Protein AF-A0A1J5I5R4-F1 (afdb_monomer_lite)

Foldseek 3Di:
DVLDADDDDDAPDPCRVQVVQVVVLVVVQVVVCVVVVHDDHRHPDRDDDDDQDDPVSVVVSLVCRLCVCVVVVVDVHSLVPPPDCVVLVVVLDDDVVDDSDDPNDPCVVVVHDPVND

Structure (mmCIF, N/CA/C/O backbone):
data_AF-A0A1J5I5R4-F1
#
_entry.id   AF-A0A1J5I5R4-F1
#
loop_
_atom_site.group_PDB
_atom_site.id
_atom_site.type_symbol
_atom_site.label_atom_id
_atom_site.label_alt_id
_atom_site.label_comp_id
_atom_site.label_asym_id
_atom_site.label_entity_id
_atom_site.label_seq_id
_atom_site.pdbx_PDB_ins_code
_atom_site.Cartn_x
_atom_site.Cartn_y
_atom_site.Cartn_z
_atom_site.occupancy
_atom_site.B_iso_or_equiv
_atom_site.auth_seq_id
_atom_site.auth_comp_id
_atom_site.auth_asym_id
_atom_site.auth_atom_id
_atom_site.pdbx_PDB_model_num
ATOM 1 N N . MET A 1 1 ? -3.668 -7.243 2.523 1.00 64.75 1 MET A N 1
ATOM 2 C CA . MET A 1 1 ? -5.049 -7.017 2.031 1.00 64.75 1 MET A CA 1
ATOM 3 C C . MET A 1 1 ? -6.196 -7.522 2.933 1.00 64.75 1 MET A C 1
ATOM 5 O O . MET A 1 1 ? -7.336 -7.454 2.516 1.00 64.75 1 MET A O 1
ATOM 9 N N . ALA A 1 2 ? -5.993 -7.883 4.204 1.00 82.00 2 ALA A N 1
ATOM 10 C CA . ALA A 1 2 ? -7.081 -7.848 5.216 1.00 82.00 2 ALA A CA 1
ATOM 11 C C . ALA A 1 2 ? -6.667 -7.050 6.466 1.00 82.00 2 ALA A C 1
ATOM 13 O O . ALA A 1 2 ? -7.487 -6.448 7.147 1.00 82.00 2 ALA A O 1
ATOM 14 N N . ASN A 1 3 ? -5.358 -7.005 6.715 1.00 89.25 3 ASN A N 1
ATOM 15 C CA . ASN A 1 3 ? -4.706 -6.363 7.855 1.00 89.25 3 ASN A CA 1
ATOM 16 C C . ASN A 1 3 ? -3.531 -5.442 7.448 1.00 89.25 3 ASN A C 1
ATOM 18 O O . ASN A 1 3 ? -2.834 -4.924 8.313 1.00 89.25 3 ASN A O 1
ATOM 22 N N . HIS A 1 4 ? -3.280 -5.258 6.146 1.00 92.38 4 HIS A N 1
ATOM 23 C CA . HIS A 1 4 ? -2.216 -4.401 5.604 1.00 92.38 4 HIS A CA 1
ATOM 24 C C . HIS A 1 4 ? -2.527 -3.985 4.160 1.00 92.38 4 HIS A C 1
ATOM 26 O O . HIS A 1 4 ? -3.336 -4.635 3.485 1.00 92.38 4 HIS A O 1
ATOM 32 N N . VAL A 1 5 ? -1.833 -2.952 3.682 1.00 93.38 5 VAL A N 1
ATOM 33 C CA . VAL A 1 5 ? -1.905 -2.428 2.310 1.00 93.38 5 VAL A CA 1
ATOM 34 C C . VAL A 1 5 ? -0.526 -2.473 1.648 1.00 93.38 5 VAL A C 1
ATOM 36 O O . VAL A 1 5 ? 0.491 -2.375 2.332 1.00 93.38 5 VAL A O 1
ATOM 39 N N . HIS A 1 6 ? -0.500 -2.610 0.323 1.00 94.81 6 HIS A N 1
ATOM 40 C CA . HIS A 1 6 ? 0.700 -2.450 -0.500 1.00 94.81 6 HIS A CA 1
ATOM 41 C C . HIS A 1 6 ? 0.474 -1.291 -1.468 1.00 94.81 6 HIS A C 1
ATOM 43 O O . HIS A 1 6 ? -0.600 -1.196 -2.059 1.00 94.81 6 HIS A O 1
ATOM 49 N N . ILE A 1 7 ? 1.471 -0.419 -1.613 1.00 92.75 7 ILE A N 1
ATOM 50 C CA . ILE A 1 7 ? 1.407 0.77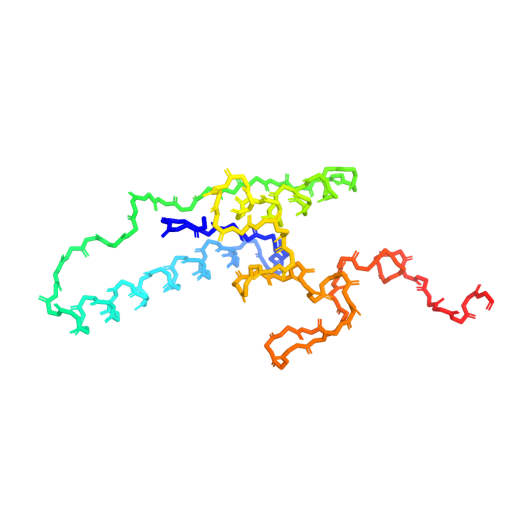5 -2.458 1.00 92.75 7 ILE A CA 1
ATOM 51 C C . ILE A 1 7 ? 2.672 0.804 -3.310 1.00 92.75 7 ILE A C 1
ATOM 53 O O . ILE A 1 7 ? 3.775 0.714 -2.775 1.00 92.75 7 ILE A O 1
ATOM 57 N N . LEU A 1 8 ? 2.498 0.943 -4.622 1.00 92.94 8 LEU A N 1
ATOM 58 C CA . LEU A 1 8 ? 3.563 1.268 -5.562 1.00 92.94 8 LEU A CA 1
ATOM 59 C C . LEU A 1 8 ? 3.379 2.729 -5.972 1.00 92.94 8 LEU A C 1
ATOM 61 O O . LEU A 1 8 ? 2.310 3.102 -6.451 1.00 92.94 8 LEU A O 1
ATOM 65 N N . ALA A 1 9 ? 4.386 3.563 -5.733 1.00 90.62 9 ALA A N 1
ATOM 66 C CA . ALA A 1 9 ? 4.275 5.003 -5.920 1.00 90.62 9 ALA A CA 1
ATOM 67 C C . ALA A 1 9 ? 5.605 5.619 -6.352 1.00 90.62 9 ALA A C 1
ATOM 69 O O . ALA A 1 9 ? 6.671 5.137 -5.975 1.00 90.62 9 ALA A O 1
ATOM 70 N N . VAL A 1 10 ? 5.508 6.731 -7.079 1.00 89.62 10 VAL A N 1
ATOM 71 C CA . VAL A 1 10 ? 6.633 7.608 -7.409 1.00 89.62 10 VAL A CA 1
ATOM 72 C C . VAL A 1 10 ? 6.507 8.861 -6.534 1.00 89.62 10 VAL A C 1
ATOM 74 O O . VAL A 1 10 ? 5.573 9.644 -6.731 1.00 89.62 10 VAL A O 1
ATOM 77 N N . PRO A 1 11 ? 7.361 9.046 -5.514 1.00 89.69 11 PRO A N 1
ATOM 78 C CA . PRO A 1 11 ? 7.319 10.246 -4.688 1.00 89.69 11 PRO A CA 1
ATOM 79 C C . PRO A 1 11 ? 7.781 11.467 -5.494 1.00 89.69 11 PRO A C 1
ATOM 81 O O . PRO A 1 11 ? 8.755 11.395 -6.234 1.00 89.69 11 PRO A O 1
ATOM 84 N N . LYS A 1 12 ? 7.101 12.608 -5.323 1.00 90.19 12 LYS A N 1
ATOM 85 C CA . LYS A 1 12 ? 7.469 13.864 -6.005 1.00 90.19 12 LYS A CA 1
ATOM 86 C C . LYS A 1 12 ? 8.757 14.486 -5.451 1.00 90.19 12 LYS A C 1
ATOM 88 O O . LYS A 1 12 ? 9.520 15.090 -6.192 1.00 90.19 12 LYS A O 1
ATOM 93 N N . TYR A 1 13 ? 8.969 14.346 -4.145 1.00 94.44 13 TYR A N 1
ATOM 94 C CA . TYR A 1 13 ? 10.147 14.825 -3.419 1.00 94.44 13 TYR A CA 1
ATOM 95 C C . TYR A 1 13 ? 10.653 13.727 -2.487 1.00 94.44 13 TYR A C 1
ATOM 97 O O . TYR A 1 13 ? 9.857 12.884 -2.066 1.00 94.44 13 TYR A O 1
ATOM 105 N N . GLU A 1 14 ? 11.922 13.800 -2.094 1.00 92.38 14 GLU A N 1
ATOM 106 C CA . GLU A 1 14 ? 12.607 12.820 -1.239 1.00 92.38 14 GLU A CA 1
ATOM 107 C C . GLU A 1 14 ? 11.805 12.442 0.023 1.00 92.38 14 GLU A C 1
ATOM 109 O O . GLU A 1 14 ? 11.582 11.267 0.309 1.00 92.38 14 GLU A O 1
ATOM 114 N N . GLU A 1 15 ? 11.238 13.429 0.724 1.00 95.12 15 GLU A N 1
ATOM 115 C CA . GLU A 1 15 ? 10.464 13.197 1.953 1.00 95.12 15 GLU A CA 1
ATOM 116 C C . GLU A 1 15 ? 8.982 12.853 1.727 1.00 95.12 15 GLU A C 1
ATOM 118 O O . GLU A 1 15 ? 8.234 12.604 2.680 1.00 95.12 15 GLU A O 1
ATOM 123 N N . SER A 1 16 ? 8.499 12.884 0.482 1.00 94.81 16 SER A N 1
ATOM 124 C CA . SER A 1 16 ? 7.056 12.819 0.206 1.00 94.81 16 SER A CA 1
ATOM 125 C C . SER A 1 16 ? 6.443 11.513 0.691 1.00 94.81 16 SER A C 1
ATOM 127 O O . SER A 1 16 ? 5.340 11.521 1.240 1.00 94.81 16 SER A O 1
ATOM 129 N N . LEU A 1 17 ? 7.152 10.395 0.517 1.00 93.31 17 LEU A N 1
ATOM 130 C CA . LEU A 1 17 ? 6.653 9.077 0.901 1.00 93.31 17 LEU A CA 1
ATOM 131 C C . LEU A 1 17 ? 6.451 8.975 2.418 1.00 93.31 17 LEU A C 1
ATOM 133 O O . LEU A 1 17 ? 5.356 8.647 2.879 1.00 93.31 17 LEU A O 1
ATOM 137 N N . SER A 1 18 ? 7.483 9.305 3.200 1.00 94.38 18 SER A N 1
ATOM 138 C CA . SER A 1 18 ? 7.448 9.186 4.660 1.00 94.38 18 SER A CA 1
ATOM 139 C C . SER A 1 18 ? 6.406 10.117 5.280 1.00 94.38 18 SER A C 1
ATOM 141 O O . SER A 1 18 ? 5.615 9.685 6.125 1.00 94.38 18 SER A O 1
ATOM 143 N N . ARG A 1 19 ? 6.335 11.367 4.808 1.00 95.75 19 ARG A N 1
ATOM 144 C CA . ARG A 1 19 ? 5.375 12.367 5.293 1.00 95.75 19 ARG A CA 1
ATOM 145 C C . ARG A 1 19 ? 3.937 12.000 4.942 1.00 95.75 19 ARG A C 1
ATOM 147 O O . ARG A 1 19 ? 3.066 12.075 5.810 1.00 95.75 19 ARG A O 1
ATOM 154 N N . SER A 1 20 ? 3.685 11.562 3.709 1.00 95.00 20 SER A N 1
ATOM 155 C CA . SER A 1 20 ? 2.329 11.244 3.243 1.00 95.00 20 SER A CA 1
ATOM 156 C C . SER A 1 20 ? 1.772 10.007 3.939 1.00 95.00 20 SER A C 1
ATOM 158 O O . SER A 1 20 ? 0.652 10.037 4.457 1.00 95.00 20 SER A O 1
ATOM 160 N N . VAL A 1 21 ? 2.564 8.933 4.026 1.00 95.19 21 VAL A N 1
ATOM 161 C CA . VAL A 1 21 ? 2.148 7.698 4.706 1.00 95.19 21 VAL A CA 1
ATOM 162 C C . VAL A 1 21 ? 1.995 7.942 6.207 1.00 95.19 21 VAL A C 1
ATOM 164 O O . VAL A 1 21 ? 0.984 7.557 6.793 1.00 95.19 21 VAL A O 1
ATOM 167 N N . GLY A 1 22 ? 2.948 8.642 6.832 1.00 95.38 22 GLY A N 1
ATOM 168 C CA . GLY A 1 22 ? 2.895 8.972 8.256 1.00 95.38 22 GLY A CA 1
ATOM 169 C C . GLY A 1 22 ? 1.660 9.796 8.626 1.00 95.38 22 GLY A C 1
ATOM 170 O O . GLY A 1 22 ? 0.924 9.435 9.550 1.00 95.38 22 GLY A O 1
ATOM 171 N N . ARG A 1 23 ? 1.375 10.864 7.869 1.00 96.31 23 ARG A N 1
ATOM 172 C CA . ARG A 1 23 ? 0.201 11.715 8.100 1.00 96.31 23 ARG A CA 1
ATOM 173 C C . ARG A 1 23 ? -1.106 10.956 7.882 1.00 96.31 23 ARG A C 1
ATOM 175 O O . ARG A 1 23 ? -2.005 11.070 8.714 1.00 96.31 23 ARG A O 1
ATOM 182 N N . THR A 1 24 ? -1.199 10.161 6.818 1.00 96.44 2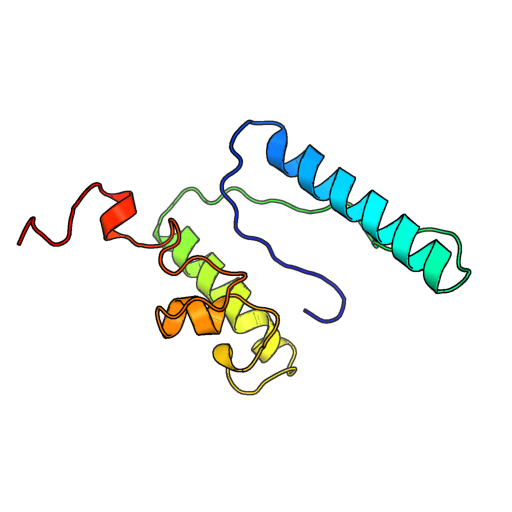4 THR A N 1
ATOM 183 C CA . THR A 1 24 ? -2.386 9.342 6.521 1.00 96.44 24 THR A CA 1
ATOM 184 C C . THR A 1 24 ? -2.660 8.346 7.644 1.00 96.44 24 THR A C 1
ATOM 186 O O . THR A 1 24 ? -3.777 8.276 8.158 1.00 96.44 24 THR A O 1
ATOM 189 N N . ASN A 1 25 ? -1.626 7.638 8.104 1.00 96.38 25 ASN A N 1
ATOM 190 C CA . ASN A 1 25 ? -1.746 6.664 9.183 1.00 96.38 25 ASN A CA 1
ATOM 191 C C . ASN A 1 25 ? -2.198 7.305 10.500 1.00 96.38 25 ASN A C 1
ATOM 193 O O . ASN A 1 25 ? -3.042 6.731 11.197 1.00 96.38 25 ASN A O 1
ATOM 197 N N . LEU A 1 26 ? -1.672 8.491 10.829 1.00 96.69 26 LEU A N 1
ATOM 198 C CA . LEU A 1 26 ? -2.073 9.262 12.007 1.00 96.69 26 LEU A CA 1
ATOM 199 C C . LEU A 1 26 ? -3.549 9.667 11.936 1.00 96.69 26 LEU A C 1
ATOM 201 O O . LEU A 1 26 ? -4.307 9.381 12.863 1.00 96.69 26 LEU A O 1
ATOM 205 N N . LEU A 1 27 ? -3.959 10.297 10.833 1.00 98.00 27 LEU A N 1
ATOM 206 C CA . LEU A 1 27 ? -5.336 10.758 10.642 1.00 98.00 27 LEU A CA 1
ATOM 207 C C . LEU A 1 27 ? -6.327 9.591 10.680 1.00 98.00 27 LEU A C 1
ATOM 209 O O . LEU A 1 27 ? -7.355 9.675 11.351 1.00 98.00 27 LEU A O 1
ATOM 213 N N . TYR A 1 28 ? -5.992 8.473 10.034 1.00 97.19 28 TYR A N 1
ATOM 214 C CA . TYR A 1 28 ? -6.841 7.286 10.045 1.00 97.19 28 TYR A CA 1
ATOM 215 C C . TYR A 1 28 ? -6.938 6.651 11.439 1.00 97.19 28 TYR A C 1
ATOM 217 O O . TYR A 1 28 ? -8.025 6.276 11.871 1.00 97.19 28 TYR A O 1
ATOM 225 N N . THR A 1 29 ? -5.834 6.607 12.194 1.00 97.69 29 THR A N 1
ATOM 226 C CA . THR A 1 29 ? -5.846 6.140 13.593 1.00 97.69 29 THR A CA 1
ATOM 227 C C . THR A 1 29 ? -6.769 7.003 14.451 1.00 97.69 29 THR A C 1
ATOM 229 O O . THR A 1 29 ? -7.604 6.472 15.179 1.00 97.69 29 THR A O 1
ATOM 232 N N . GLN A 1 30 ? -6.667 8.332 14.336 1.00 98.06 30 GLN A N 1
ATOM 233 C CA . GLN A 1 30 ? -7.540 9.260 15.060 1.00 98.06 30 GLN A CA 1
ATOM 234 C C . GLN A 1 30 ? -9.011 9.067 14.682 1.00 98.06 30 GLN A C 1
ATOM 236 O O . GLN A 1 30 ? -9.864 9.026 15.567 1.00 98.06 30 GLN A O 1
ATOM 241 N N . TYR A 1 31 ? -9.308 8.914 13.389 1.00 98.38 31 TYR A N 1
ATOM 242 C CA . TYR A 1 31 ? -10.660 8.652 12.900 1.00 98.38 31 TYR A CA 1
ATOM 243 C C . TYR A 1 31 ? -11.246 7.369 13.500 1.00 98.38 31 TYR A C 1
ATOM 245 O O . TYR A 1 31 ? -12.333 7.406 14.073 1.00 98.38 31 TYR A O 1
ATOM 253 N N . ILE A 1 32 ? -10.521 6.250 13.420 1.00 98.19 32 ILE A N 1
ATOM 254 C CA . ILE A 1 32 ? -10.972 4.952 13.939 1.00 98.19 32 ILE A CA 1
ATOM 255 C C . ILE A 1 32 ? -11.155 5.004 15.459 1.00 98.19 32 ILE A C 1
ATOM 257 O O . ILE A 1 32 ? -12.191 4.575 15.964 1.00 98.19 32 ILE A O 1
ATOM 261 N N . ASN A 1 33 ? -10.202 5.588 16.188 1.00 98.38 33 ASN A N 1
ATOM 262 C CA . ASN A 1 33 ? -10.291 5.721 17.641 1.00 98.38 33 ASN A CA 1
ATOM 263 C C . ASN A 1 33 ? -11.510 6.553 18.066 1.00 98.38 33 ASN A C 1
ATOM 265 O O . ASN A 1 33 ? -12.267 6.123 18.933 1.00 98.38 33 ASN A O 1
ATOM 269 N N . ARG A 1 34 ? -11.771 7.687 17.401 1.00 98.25 34 ARG A N 1
ATOM 270 C CA . ARG A 1 34 ? -12.969 8.505 17.660 1.00 98.25 34 ARG A CA 1
ATOM 271 C C . ARG A 1 34 ? -14.256 7.761 17.306 1.00 98.25 34 ARG A C 1
ATOM 273 O O . ARG A 1 34 ? -15.168 7.705 18.124 1.00 98.25 34 ARG A O 1
ATOM 280 N N . LYS A 1 35 ? -14.320 7.162 16.111 1.00 98.44 35 LYS A N 1
ATOM 281 C CA . LYS A 1 35 ? -15.519 6.483 15.597 1.00 98.44 35 LYS A CA 1
ATOM 282 C C . LYS A 1 35 ? -15.952 5.316 16.478 1.00 98.44 35 LYS A C 1
ATOM 284 O O . LYS A 1 35 ? -17.142 5.144 16.711 1.00 98.44 35 LYS A O 1
ATOM 289 N N . TYR A 1 36 ? -14.997 4.529 16.961 1.00 98.19 36 TYR A N 1
ATOM 290 C CA . TYR A 1 36 ? -15.281 3.321 17.736 1.00 98.19 36 TYR A CA 1
ATOM 291 C C . TYR A 1 36 ? -15.053 3.495 19.242 1.00 98.19 36 TYR A C 1
ATOM 293 O O . TYR A 1 36 ? -15.065 2.502 19.961 1.00 98.19 36 TYR A O 1
ATOM 301 N N . LYS A 1 37 ? -14.852 4.733 19.727 1.00 98.06 37 LYS A N 1
ATOM 302 C CA . LYS A 1 37 ? -14.573 5.049 21.142 1.00 98.06 37 LYS A CA 1
ATOM 303 C C . LYS A 1 37 ? -13.421 4.210 21.720 1.00 98.06 37 LYS A C 1
ATOM 305 O O . LYS A 1 37 ? -13.505 3.674 22.820 1.00 98.06 37 LYS A O 1
ATOM 310 N N . ARG A 1 38 ? -12.344 4.076 20.944 1.00 97.62 38 ARG A N 1
ATOM 311 C CA . ARG A 1 38 ? -11.122 3.341 21.304 1.00 97.62 38 ARG A CA 1
ATOM 312 C C . ARG A 1 38 ? -9.964 4.305 21.536 1.00 97.62 38 ARG A C 1
ATOM 314 O O . ARG A 1 38 ? -9.993 5.452 21.099 1.00 97.62 38 ARG A O 1
ATOM 321 N N . SER A 1 39 ? -8.911 3.811 22.171 1.00 96.12 39 SER A N 1
ATOM 322 C CA . SER A 1 39 ? -7.625 4.493 22.303 1.00 96.12 39 SER A CA 1
ATOM 323 C C . SER A 1 39 ? -6.481 3.552 21.915 1.00 96.12 39 SER A C 1
ATOM 325 O O . SER A 1 39 ? -6.670 2.343 21.758 1.00 96.12 39 SER A O 1
ATOM 327 N N . GLY A 1 40 ? -5.288 4.117 21.724 1.00 95.69 40 GLY A N 1
ATOM 328 C CA . GLY A 1 40 ? -4.084 3.360 21.388 1.00 95.69 40 GLY A CA 1
ATOM 329 C C . GLY A 1 40 ? -3.781 3.275 19.891 1.00 95.69 40 GLY A C 1
ATOM 330 O O . GLY A 1 40 ? -4.281 4.050 19.070 1.00 95.69 40 GLY A O 1
ATOM 331 N N . ARG A 1 41 ? -2.874 2.355 19.558 1.00 95.00 41 ARG A N 1
ATOM 332 C CA . ARG A 1 41 ? -2.253 2.220 18.238 1.00 95.00 41 ARG A CA 1
ATOM 333 C C . ARG A 1 41 ? -3.114 1.367 17.302 1.00 95.00 41 ARG A C 1
ATOM 335 O O . ARG A 1 41 ? -3.498 0.261 17.663 1.00 95.00 41 ARG A O 1
ATOM 342 N N . LEU A 1 42 ? -3.358 1.856 16.083 1.00 95.56 42 LEU A N 1
ATOM 343 C CA . LEU A 1 42 ? -4.062 1.096 15.040 1.00 95.56 42 LEU A CA 1
ATOM 344 C C . LEU A 1 42 ? -3.111 0.268 14.161 1.00 95.56 42 LEU A C 1
ATOM 346 O O . LEU A 1 42 ? -3.394 -0.881 13.843 1.00 95.56 42 LEU A O 1
ATOM 350 N N . TRP A 1 43 ? -1.986 0.856 13.755 1.00 95.25 43 TRP A N 1
ATOM 351 C CA . TRP A 1 43 ? -1.025 0.238 12.836 1.00 95.25 43 TRP A CA 1
ATOM 352 C C . TRP A 1 43 ? 0.049 -0.531 13.590 1.00 95.25 43 TRP A C 1
ATOM 354 O O . TRP A 1 43 ? 0.672 0.048 14.467 1.00 95.25 43 TRP A O 1
ATOM 364 N N . GLN A 1 44 ? 0.347 -1.776 13.219 1.00 93.75 44 GLN A N 1
ATOM 365 C CA . GLN A 1 44 ? 1.313 -2.602 13.956 1.00 93.75 44 GLN A CA 1
ATOM 366 C C . GLN A 1 44 ? 2.744 -2.040 13.951 1.00 93.75 44 GLN A C 1
ATOM 368 O O . GLN A 1 44 ? 3.395 -2.042 14.990 1.00 93.75 44 GLN A O 1
ATOM 373 N N . ASN A 1 45 ? 3.230 -1.542 12.808 1.00 92.19 45 ASN A N 1
ATOM 374 C CA . ASN A 1 45 ? 4.613 -1.087 12.606 1.00 92.19 45 ASN A CA 1
ATOM 375 C C . ASN A 1 45 ? 4.676 0.216 11.791 1.00 92.19 45 ASN A C 1
ATOM 377 O O . ASN A 1 45 ? 3.649 0.722 11.335 1.00 92.19 45 ASN A O 1
ATOM 381 N N . ARG A 1 46 ? 5.881 0.790 11.651 1.00 91.00 46 ARG A N 1
ATOM 382 C CA . ARG A 1 46 ? 6.145 1.786 10.598 1.00 91.00 46 ARG A CA 1
ATOM 383 C C . ARG A 1 46 ? 5.977 1.116 9.229 1.00 91.00 46 ARG A C 1
ATOM 385 O O . ARG A 1 46 ? 6.030 -0.110 9.138 1.00 91.00 46 ARG A O 1
ATOM 392 N N . PHE A 1 47 ? 5.755 1.908 8.183 1.00 93.31 47 PHE A N 1
ATOM 393 C CA . PHE A 1 47 ? 5.744 1.354 6.831 1.00 93.31 47 PHE A CA 1
ATOM 394 C C . PHE A 1 47 ? 7.144 0.846 6.460 1.00 93.31 47 PHE A C 1
ATOM 396 O O . PHE A 1 47 ? 8.148 1.357 6.957 1.00 93.31 47 PHE A O 1
ATOM 403 N N . PHE A 1 48 ? 7.185 -0.147 5.580 1.00 93.88 48 PHE A N 1
ATOM 404 C CA . PHE A 1 48 ? 8.403 -0.624 4.938 1.00 93.88 48 PHE A CA 1
ATOM 405 C C . PHE A 1 48 ? 8.391 -0.168 3.482 1.00 93.88 48 PHE A C 1
ATOM 407 O O . PHE A 1 48 ? 7.328 -0.133 2.857 1.00 93.88 48 PHE A O 1
ATOM 414 N N . SER A 1 49 ? 9.558 0.181 2.949 1.00 93.75 49 SER A N 1
ATOM 415 C CA . SER A 1 49 ? 9.724 0.595 1.556 1.00 93.75 49 SER A CA 1
ATOM 416 C C . SER A 1 49 ? 10.963 -0.040 0.946 1.00 93.75 49 SER A C 1
ATOM 418 O O . SER A 1 49 ? 11.973 -0.222 1.623 1.00 93.75 49 SER A O 1
ATOM 420 N N . THR A 1 50 ? 10.885 -0.325 -0.349 1.00 94.50 50 THR A N 1
ATOM 421 C CA . THR A 1 50 ? 11.983 -0.852 -1.160 1.00 94.50 50 THR A CA 1
ATOM 422 C C . THR A 1 50 ? 11.983 -0.102 -2.484 1.00 94.50 50 THR A C 1
ATOM 424 O O . THR A 1 50 ? 10.915 0.126 -3.054 1.00 94.50 50 THR A O 1
ATOM 427 N N . ILE A 1 51 ? 13.164 0.306 -2.947 1.00 93.94 51 ILE A N 1
ATOM 428 C CA . ILE A 1 51 ? 13.325 1.002 -4.226 1.00 93.94 51 ILE A CA 1
ATOM 429 C C . ILE A 1 51 ? 13.112 -0.004 -5.360 1.00 93.94 51 ILE A C 1
ATOM 431 O O . ILE A 1 51 ? 13.546 -1.150 -5.266 1.00 93.94 51 ILE A O 1
ATOM 435 N N . VAL A 1 52 ? 12.424 0.423 -6.417 1.00 93.12 52 VAL A N 1
ATOM 436 C CA . VAL A 1 52 ? 12.221 -0.354 -7.643 1.00 93.12 52 VAL A CA 1
ATOM 437 C C . VAL A 1 52 ? 13.061 0.285 -8.743 1.00 93.12 52 VAL A C 1
ATOM 439 O O . VAL A 1 52 ? 12.690 1.329 -9.266 1.00 93.12 52 VAL A O 1
ATOM 442 N N . GLU A 1 53 ? 14.207 -0.319 -9.053 1.00 89.81 53 GLU A N 1
ATOM 443 C CA . GLU A 1 53 ? 15.222 0.293 -9.928 1.00 89.81 53 GLU A CA 1
ATOM 444 C C . GLU A 1 53 ? 15.154 -0.188 -11.379 1.00 89.81 53 GLU A C 1
ATOM 446 O O . GLU A 1 53 ? 15.563 0.529 -12.288 1.00 89.81 53 GLU A O 1
ATOM 451 N N . THR A 1 54 ? 14.622 -1.390 -11.620 1.00 90.38 54 THR A N 1
ATOM 452 C CA . THR A 1 54 ? 14.556 -1.980 -12.962 1.00 90.38 54 THR A CA 1
ATOM 453 C C . THR A 1 54 ? 13.121 -2.183 -13.416 1.00 90.38 54 THR A C 1
ATOM 455 O O . THR A 1 54 ? 12.202 -2.399 -12.624 1.00 90.38 54 THR A O 1
ATOM 458 N N . GLU A 1 55 ? 12.926 -2.177 -14.730 1.00 88.12 55 GLU A N 1
ATOM 459 C CA . GLU A 1 55 ? 11.627 -2.459 -15.329 1.00 88.12 55 GLU A CA 1
ATOM 460 C C . GLU A 1 55 ? 11.144 -3.893 -15.062 1.00 88.12 55 GLU A C 1
ATOM 462 O O . GLU A 1 55 ? 9.974 -4.117 -14.745 1.00 88.12 55 GLU A O 1
ATOM 467 N N . SER A 1 56 ? 12.040 -4.877 -15.139 1.00 91.06 56 SER A N 1
ATOM 468 C CA . SER A 1 56 ? 11.690 -6.262 -14.816 1.00 91.06 56 SER A CA 1
ATOM 469 C C . SER A 1 56 ? 11.210 -6.385 -13.368 1.00 91.06 56 SER A C 1
ATOM 471 O O . SER A 1 56 ? 10.226 -7.085 -13.097 1.00 91.06 56 SER A O 1
ATOM 473 N N . TYR A 1 57 ? 11.844 -5.650 -12.448 1.00 93.50 57 TYR A N 1
ATOM 474 C CA . TYR A 1 57 ? 11.431 -5.611 -11.055 1.00 93.50 57 TYR A CA 1
ATOM 475 C C . TYR A 1 57 ? 10.110 -4.859 -10.866 1.00 93.50 57 TYR A C 1
ATOM 477 O O . TYR A 1 57 ? 9.240 -5.350 -10.147 1.00 93.50 57 TYR A O 1
ATOM 485 N N . LEU A 1 58 ? 9.895 -3.747 -11.573 1.00 91.81 58 LEU A N 1
ATOM 486 C CA . LEU A 1 58 ? 8.622 -3.022 -11.583 1.00 91.81 58 LEU A CA 1
ATOM 487 C C . LEU A 1 58 ? 7.452 -3.952 -11.907 1.00 91.81 58 LEU A C 1
ATOM 489 O O . LEU A 1 58 ? 6.505 -4.057 -11.125 1.00 91.81 58 LEU A O 1
ATOM 493 N N . TRP A 1 59 ? 7.540 -4.693 -13.011 1.00 91.62 59 TRP A N 1
ATOM 494 C CA . TRP A 1 59 ? 6.475 -5.611 -13.408 1.00 91.62 59 TRP A CA 1
ATOM 495 C C . TRP A 1 59 ? 6.315 -6.794 -12.449 1.00 91.62 59 TRP A C 1
ATOM 497 O O . TRP A 1 59 ? 5.199 -7.282 -12.245 1.00 91.62 59 TRP A O 1
ATOM 507 N N . ALA A 1 60 ? 7.399 -7.252 -11.817 1.00 94.50 60 ALA A N 1
ATOM 508 C CA . ALA A 1 60 ? 7.314 -8.251 -10.757 1.00 94.50 60 ALA A CA 1
ATOM 509 C C . ALA A 1 60 ? 6.546 -7.719 -9.533 1.00 94.50 60 ALA A C 1
ATOM 511 O O . ALA A 1 60 ? 5.677 -8.424 -9.012 1.00 94.50 60 ALA A O 1
ATOM 512 N N . VAL A 1 61 ? 6.805 -6.475 -9.118 1.00 95.44 61 VAL A N 1
ATOM 513 C CA . VAL A 1 61 ? 6.123 -5.815 -7.994 1.00 95.44 61 VAL A CA 1
ATOM 514 C C . VAL A 1 61 ? 4.648 -5.572 -8.301 1.00 95.44 61 VAL A C 1
ATOM 516 O O . VAL A 1 61 ? 3.805 -5.917 -7.474 1.00 95.44 61 VAL A O 1
ATOM 519 N N . VAL A 1 62 ? 4.310 -5.061 -9.490 1.00 93.25 62 VAL A N 1
ATOM 520 C CA . VAL A 1 62 ? 2.910 -4.867 -9.915 1.00 93.25 62 VAL A CA 1
ATOM 521 C C . VAL A 1 62 ? 2.137 -6.182 -9.808 1.00 93.25 62 VAL A C 1
ATOM 523 O O . VAL A 1 62 ? 1.151 -6.266 -9.074 1.00 93.25 62 VAL A O 1
ATOM 526 N N . ARG A 1 63 ? 2.643 -7.255 -10.437 1.00 93.50 63 ARG A N 1
ATOM 527 C CA . ARG A 1 63 ? 2.010 -8.582 -10.367 1.00 93.50 63 ARG A CA 1
ATOM 528 C C . ARG A 1 63 ? 1.917 -9.108 -8.939 1.00 93.50 63 ARG A C 1
ATOM 530 O O . ARG A 1 63 ? 0.938 -9.769 -8.598 1.00 93.50 63 ARG A O 1
ATOM 537 N N . TYR A 1 64 ? 2.934 -8.868 -8.113 1.00 95.50 64 TYR A N 1
ATOM 538 C CA . TYR A 1 64 ? 2.924 -9.286 -6.714 1.00 95.50 64 TYR A CA 1
ATOM 539 C C . TYR A 1 64 ? 1.792 -8.608 -5.932 1.00 95.50 64 TYR A C 1
ATOM 541 O O . TYR A 1 64 ? 1.027 -9.301 -5.255 1.00 95.50 64 TYR A O 1
ATOM 549 N N . ILE A 1 65 ? 1.670 -7.281 -6.045 1.00 95.44 65 ILE A N 1
ATOM 550 C CA . ILE A 1 65 ? 0.657 -6.483 -5.343 1.00 95.44 65 ILE A CA 1
ATOM 551 C C . ILE A 1 65 ? -0.742 -6.923 -5.772 1.00 95.44 65 ILE A C 1
ATOM 553 O O . ILE A 1 65 ? -1.577 -7.241 -4.925 1.00 95.44 65 ILE A O 1
ATOM 557 N N . GLU A 1 66 ? -0.980 -7.006 -7.079 1.00 94.50 66 GLU A N 1
ATOM 558 C CA . GLU A 1 66 ? -2.294 -7.333 -7.629 1.00 94.50 66 GLU A CA 1
ATOM 559 C C . GLU A 1 66 ? -2.732 -8.767 -7.321 1.00 94.50 66 GLU A C 1
ATOM 561 O O . GLU A 1 66 ? -3.908 -9.005 -7.059 1.00 94.50 66 GLU A O 1
ATOM 566 N N . LYS A 1 67 ? -1.796 -9.726 -7.266 1.00 95.81 67 LYS A N 1
ATOM 567 C CA . LYS A 1 67 ? -2.095 -11.122 -6.902 1.00 95.81 67 LYS A CA 1
ATOM 568 C C . LYS A 1 67 ? -2.215 -11.357 -5.393 1.00 95.81 67 LYS A C 1
ATOM 570 O O . LYS A 1 67 ? -2.631 -12.443 -4.986 1.00 95.81 67 LYS A O 1
ATOM 575 N N . ASN A 1 68 ? -1.860 -10.393 -4.540 1.00 96.00 68 ASN A N 1
ATOM 576 C CA . ASN A 1 68 ? -1.875 -10.570 -3.084 1.00 96.00 68 ASN A CA 1
ATOM 577 C C . ASN A 1 68 ? -3.264 -10.938 -2.504 1.00 96.00 68 ASN A C 1
ATOM 579 O O . ASN A 1 68 ? -3.318 -11.844 -1.665 1.00 96.00 68 ASN A O 1
ATOM 583 N N . PRO A 1 69 ? -4.389 -10.338 -2.951 1.00 95.81 69 PRO A N 1
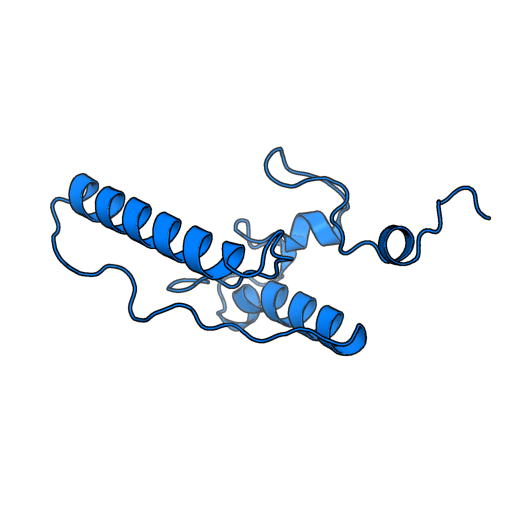ATOM 584 C CA . PRO A 1 69 ? -5.728 -10.734 -2.511 1.00 95.81 69 PRO A CA 1
ATOM 585 C C . PRO A 1 69 ? -6.059 -12.199 -2.815 1.00 95.81 69 PRO A C 1
ATOM 587 O O . PRO A 1 69 ? -6.605 -12.893 -1.959 1.00 95.81 69 PRO A O 1
ATOM 590 N N . MET A 1 70 ? -5.667 -12.686 -3.997 1.00 95.69 70 MET A N 1
ATOM 591 C CA . MET A 1 70 ? -5.830 -14.088 -4.393 1.00 95.69 70 MET A CA 1
ATOM 592 C C . MET A 1 70 ? -4.969 -15.010 -3.519 1.00 95.69 70 MET A C 1
ATOM 594 O O . MET A 1 70 ? -5.463 -16.007 -3.000 1.00 95.69 70 MET A O 1
ATOM 598 N N . LYS A 1 71 ? -3.700 -14.647 -3.272 1.00 94.00 71 LYS A N 1
ATOM 599 C CA . LYS A 1 71 ? -2.821 -15.393 -2.348 1.00 94.00 71 LYS A CA 1
ATOM 600 C C . LYS A 1 71 ? -3.387 -15.455 -0.925 1.00 94.00 71 LYS A C 1
ATOM 602 O O . LYS A 1 71 ? -3.226 -16.461 -0.245 1.00 94.00 71 LYS A O 1
ATOM 607 N N . SER A 1 72 ? -4.082 -14.400 -0.501 1.00 93.75 72 SER A N 1
ATOM 608 C CA . SER A 1 72 ? -4.774 -14.317 0.791 1.00 93.75 72 SER A CA 1
ATOM 609 C C . SER A 1 72 ? -6.173 -14.957 0.777 1.00 93.75 72 SER A C 1
ATOM 611 O O . SER A 1 72 ? -6.905 -14.819 1.753 1.00 93.75 72 SER A O 1
ATOM 613 N N . LYS A 1 73 ? -6.557 -15.645 -0.312 1.00 95.12 73 LYS A N 1
ATOM 614 C CA . LYS A 1 73 ? -7.851 -16.325 -0.505 1.00 95.12 73 LYS A CA 1
ATOM 615 C C . LYS A 1 73 ? -9.083 -15.413 -0.373 1.00 95.12 73 LYS A C 1
ATOM 617 O O . LYS A 1 73 ? -10.176 -15.898 -0.103 1.00 95.12 73 LYS A O 1
ATOM 622 N N . LEU A 1 74 ? -8.924 -14.103 -0.578 1.00 95.12 74 LEU A N 1
ATOM 623 C CA . LEU A 1 74 ? -10.031 -13.137 -0.518 1.00 95.12 74 LEU A CA 1
ATOM 624 C C . LEU A 1 74 ? -10.900 -13.170 -1.780 1.00 95.12 74 LEU A C 1
ATOM 626 O O . LEU A 1 74 ? -12.080 -12.843 -1.730 1.00 95.12 74 LEU A O 1
ATOM 630 N N . VAL A 1 75 ? -10.299 -13.540 -2.909 1.00 96.75 75 VAL A N 1
ATOM 631 C CA . VAL A 1 75 ? -10.925 -13.604 -4.234 1.00 96.75 75 VAL A CA 1
ATOM 632 C C . VAL A 1 75 ? -10.318 -14.747 -5.043 1.00 96.75 75 VAL A C 1
ATOM 634 O O . VAL A 1 75 ? -9.200 -15.183 -4.759 1.00 96.75 75 VAL A O 1
ATOM 637 N N . LYS A 1 76 ? -11.041 -15.220 -6.065 1.00 96.88 76 LYS A N 1
ATOM 638 C CA . LYS A 1 76 ? -10.539 -16.241 -6.999 1.00 96.88 76 LYS A CA 1
ATOM 639 C C . LYS A 1 76 ? -9.685 -15.637 -8.111 1.00 96.88 76 LYS A C 1
ATOM 641 O O . LYS A 1 76 ? -8.716 -16.271 -8.518 1.00 96.88 76 LYS A O 1
ATOM 646 N N . LYS A 1 77 ? -10.012 -14.424 -8.568 1.00 96.38 77 LYS A N 1
ATOM 647 C CA . LYS A 1 77 ? -9.230 -13.687 -9.564 1.00 96.38 77 LYS A CA 1
ATOM 648 C C . LYS A 1 77 ? -8.763 -12.332 -9.010 1.00 96.38 77 LYS A C 1
ATOM 650 O O . LYS A 1 77 ? -9.500 -11.725 -8.232 1.00 96.38 77 LYS A O 1
ATOM 655 N N . PRO A 1 78 ? -7.556 -11.851 -9.359 1.00 94.81 78 PRO A N 1
ATOM 656 C CA . PRO A 1 78 ? -7.035 -10.554 -8.907 1.00 94.81 78 PRO A CA 1
ATOM 657 C C . PRO A 1 78 ? -7.977 -9.359 -9.139 1.00 94.81 78 PRO A C 1
ATOM 659 O O . PRO A 1 78 ? -8.146 -8.524 -8.249 1.00 94.81 78 PRO A O 1
ATOM 662 N N . GLU A 1 79 ? -8.619 -9.301 -10.303 1.00 93.81 79 GLU A N 1
ATOM 663 C CA . GLU A 1 79 ? -9.520 -8.230 -10.737 1.00 93.81 79 GLU A CA 1
ATOM 664 C C . GLU A 1 79 ? -10.847 -8.176 -9.964 1.00 93.81 79 GLU A C 1
ATOM 666 O O . GLU A 1 79 ? -11.500 -7.132 -9.931 1.00 93.81 79 GLU A O 1
ATOM 671 N N . ASP A 1 80 ? -11.224 -9.260 -9.282 1.00 95.06 80 ASP A N 1
ATOM 672 C CA . ASP A 1 80 ? -12.435 -9.304 -8.455 1.00 95.06 80 ASP A CA 1
ATOM 673 C C . ASP A 1 80 ? -12.255 -8.525 -7.139 1.00 95.06 80 ASP A C 1
ATOM 675 O O . ASP A 1 80 ? -13.221 -8.216 -6.434 1.00 95.06 80 ASP A O 1
ATOM 679 N N . TYR A 1 81 ? -11.012 -8.202 -6.762 1.00 94.31 81 TYR A N 1
ATOM 680 C CA . TYR A 1 81 ? -10.743 -7.496 -5.518 1.00 94.31 81 TYR A CA 1
ATOM 681 C C . TYR A 1 81 ? -10.954 -5.987 -5.674 1.00 94.31 81 TYR A C 1
ATOM 683 O O . TYR A 1 81 ? -10.064 -5.247 -6.092 1.00 94.31 81 TYR A O 1
ATOM 691 N N . LYS A 1 82 ? -12.132 -5.517 -5.248 1.00 90.88 82 LYS A N 1
ATOM 692 C CA . LYS A 1 82 ? -12.581 -4.117 -5.383 1.00 90.88 82 LYS A CA 1
ATOM 693 C C . LYS A 1 82 ? -11.672 -3.045 -4.763 1.00 90.88 82 LYS A C 1
ATOM 695 O O . LYS A 1 82 ? -11.823 -1.874 -5.087 1.00 90.88 82 LYS A O 1
ATOM 700 N N . TRP A 1 83 ? -10.763 -3.420 -3.861 1.00 91.62 83 TRP A N 1
ATOM 701 C CA . TRP A 1 83 ? -9.831 -2.502 -3.189 1.00 91.62 83 TRP A CA 1
ATOM 702 C C . TRP A 1 83 ? -8.418 -2.549 -3.794 1.00 91.62 83 TRP A C 1
ATOM 704 O O . TRP A 1 83 ? -7.428 -2.353 -3.091 1.00 91.62 83 TRP A O 1
ATOM 714 N N . SER A 1 84 ? -8.317 -2.873 -5.083 1.00 91.06 84 SER A N 1
ATOM 715 C CA . SER A 1 84 ? -7.076 -2.894 -5.857 1.00 91.06 84 SER A CA 1
ATOM 716 C C . SER A 1 84 ? -7.270 -2.177 -7.191 1.00 91.06 84 SER A C 1
ATOM 718 O O . SER A 1 84 ? -8.372 -2.144 -7.736 1.00 91.06 84 SER A O 1
ATOM 720 N N . SER A 1 85 ? -6.178 -1.640 -7.737 1.00 89.69 85 SER A N 1
ATOM 721 C CA . SER A 1 85 ? -6.132 -1.073 -9.087 1.00 89.69 85 SER A CA 1
ATOM 722 C C . SER A 1 85 ? -6.143 -2.132 -10.194 1.00 89.69 85 SER A C 1
ATOM 724 O O . SER A 1 85 ? -6.289 -1.769 -11.353 1.00 89.69 85 SER A O 1
ATOM 726 N N . CYS A 1 86 ? -6.025 -3.425 -9.862 1.00 91.19 86 CYS A N 1
ATOM 727 C CA . CYS A 1 86 ? -5.869 -4.518 -10.829 1.00 91.19 86 CYS A CA 1
ATOM 728 C C . CYS A 1 86 ? -6.933 -4.517 -11.935 1.00 91.19 86 CYS A C 1
ATOM 730 O O . CYS A 1 86 ? -6.595 -4.559 -13.114 1.00 91.19 86 CYS A O 1
ATOM 732 N N . LYS A 1 87 ? -8.218 -4.378 -11.577 1.00 90.19 87 LYS A N 1
ATOM 733 C CA . LYS A 1 87 ? -9.297 -4.312 -12.574 1.00 90.19 87 LYS A CA 1
ATOM 734 C C . LYS A 1 87 ? -9.104 -3.148 -13.546 1.00 90.19 87 LYS A C 1
ATOM 736 O O . LYS A 1 87 ? -9.279 -3.329 -14.745 1.00 90.19 87 LYS A O 1
ATOM 741 N N . SER A 1 88 ? -8.732 -1.976 -13.033 1.00 87.44 88 SER A N 1
ATOM 742 C CA . SER A 1 88 ? -8.499 -0.780 -13.848 1.00 87.44 88 SER A CA 1
ATOM 743 C C . SER A 1 88 ? -7.282 -0.957 -14.757 1.00 87.44 88 SER A C 1
ATOM 745 O O . SER A 1 88 ? -7.362 -0.663 -15.943 1.00 87.44 88 SER A O 1
ATOM 747 N N . ASN A 1 89 ? -6.203 -1.547 -14.238 1.00 85.75 89 ASN A N 1
ATOM 748 C CA . ASN A 1 89 ? -4.993 -1.833 -15.006 1.00 85.75 89 ASN A CA 1
ATOM 749 C C . ASN A 1 89 ? -5.228 -2.860 -16.130 1.00 85.75 89 ASN A C 1
ATOM 751 O O . ASN A 1 89 ? -4.629 -2.734 -17.191 1.00 85.75 89 ASN A O 1
ATOM 755 N N . ILE A 1 90 ? -6.098 -3.857 -15.919 1.00 86.31 90 ILE A N 1
ATOM 756 C CA . ILE A 1 90 ? -6.421 -4.884 -16.928 1.00 86.31 90 ILE A CA 1
ATOM 757 C C . ILE A 1 90 ? -7.417 -4.368 -17.973 1.00 86.31 90 ILE A C 1
ATOM 759 O O . ILE A 1 90 ? -7.258 -4.640 -19.158 1.00 86.31 90 ILE A O 1
ATOM 763 N N . SER A 1 91 ? -8.464 -3.661 -17.542 1.00 84.31 91 SER A N 1
ATOM 764 C CA . SER A 1 91 ? -9.539 -3.200 -18.438 1.00 84.31 91 SER A CA 1
ATOM 765 C C . SER A 1 91 ? -9.232 -1.879 -19.145 1.00 84.31 91 SER A C 1
ATOM 767 O O . SER A 1 91 ? -9.906 -1.542 -20.111 1.00 84.31 91 SER A O 1
ATOM 769 N N . GLY A 1 92 ? -8.266 -1.098 -18.649 1.00 77.19 92 GLY A N 1
ATOM 770 C CA . GLY A 1 92 ? -8.051 0.288 -19.081 1.00 77.19 92 GLY A CA 1
ATOM 771 C C . GLY A 1 92 ? -9.160 1.252 -18.631 1.00 77.19 92 GLY A C 1
ATOM 772 O O . GLY A 1 92 ? -9.139 2.439 -18.964 1.00 77.19 92 GLY A O 1
ATOM 773 N N . GLU A 1 93 ? -10.141 0.774 -17.862 1.00 75.62 93 GLU A N 1
ATOM 774 C CA . GLU A 1 93 ? -11.264 1.573 -17.390 1.00 75.62 93 GLU A CA 1
ATOM 775 C C . GLU A 1 93 ? -10.965 2.169 -16.010 1.00 75.62 93 GLU A C 1
ATOM 777 O O . GLU A 1 93 ? -10.638 1.475 -15.043 1.00 75.62 93 GLU A O 1
ATOM 782 N N . GLY A 1 94 ? -11.093 3.489 -15.898 1.00 68.56 94 GLY A N 1
ATOM 783 C CA . GLY A 1 94 ? -11.067 4.195 -14.618 1.00 68.56 94 GLY A CA 1
ATOM 784 C C . GLY A 1 94 ? -12.414 4.082 -13.900 1.00 68.56 94 GLY A C 1
ATOM 785 O O . GLY A 1 94 ? -13.456 3.948 -14.534 1.00 68.56 94 GLY A O 1
ATOM 786 N N . ASN A 1 95 ? -12.411 4.188 -12.573 1.00 68.50 95 ASN A N 1
ATOM 787 C CA . ASN A 1 95 ? -13.619 4.079 -11.741 1.00 68.50 95 ASN A CA 1
ATOM 788 C C . ASN A 1 95 ? -13.938 5.376 -10.968 1.00 68.50 95 ASN A C 1
ATOM 790 O O . ASN A 1 95 ? -14.457 5.334 -9.855 1.00 68.50 95 ASN A O 1
ATOM 794 N N . GLY A 1 96 ? -13.566 6.535 -11.523 1.00 70.19 96 GLY A N 1
ATOM 795 C CA . GLY A 1 96 ? -13.730 7.858 -10.899 1.00 70.19 96 GLY A CA 1
ATOM 796 C C . GLY A 1 96 ? -12.730 8.164 -9.774 1.00 70.19 96 GLY A C 1
ATOM 797 O O . GLY A 1 96 ? -12.457 9.330 -9.513 1.00 70.19 96 GLY A O 1
ATOM 798 N N . GLN A 1 97 ? -12.141 7.137 -9.150 1.00 70.44 97 GLN A N 1
ATOM 799 C CA . GLN A 1 97 ? -11.049 7.260 -8.172 1.00 70.44 97 GLN A CA 1
ATOM 800 C C . GLN A 1 97 ? -9.675 6.975 -8.794 1.00 70.44 97 GLN A C 1
ATOM 802 O O . GLN A 1 97 ? -8.665 7.512 -8.345 1.00 70.44 97 GLN A O 1
ATOM 807 N N . LEU A 1 98 ? -9.639 6.125 -9.823 1.00 72.62 98 LEU A N 1
ATOM 808 C CA . LEU A 1 98 ? -8.436 5.737 -10.558 1.00 72.62 98 LEU A CA 1
ATOM 809 C C . LEU A 1 98 ? -8.394 6.430 -11.926 1.00 72.62 98 LEU A C 1
ATOM 811 O O . LEU A 1 98 ? -9.385 6.433 -12.661 1.00 72.62 98 LEU A O 1
ATOM 815 N N . SER A 1 99 ? -7.241 7.004 -12.275 1.00 64.44 99 SER A N 1
ATOM 816 C CA . SER A 1 99 ? -6.992 7.584 -13.599 1.00 64.44 99 SER A CA 1
ATOM 817 C C . SER A 1 99 ? -6.865 6.490 -14.665 1.00 64.44 99 SER A C 1
A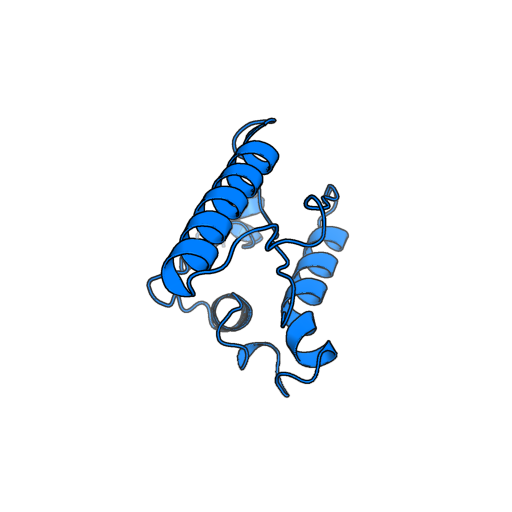TOM 819 O O . SER A 1 99 ? -6.147 5.519 -14.443 1.00 64.44 99 SER A O 1
ATOM 821 N N . LYS A 1 100 ? -7.486 6.690 -15.838 1.00 58.22 100 LYS A N 1
ATOM 822 C CA . LYS A 1 100 ? -7.520 5.730 -16.966 1.00 58.22 100 LYS A CA 1
ATOM 823 C C . LYS A 1 100 ? -6.144 5.344 -17.532 1.00 58.22 100 LYS A C 1
ATOM 825 O O . LYS A 1 100 ? -5.977 4.238 -18.024 1.00 58.22 100 LYS A O 1
ATOM 830 N N . GLN A 1 101 ? -5.148 6.221 -17.422 1.00 58.28 101 GLN A N 1
ATOM 831 C CA . GLN A 1 101 ? -3.760 5.919 -17.772 1.00 58.28 101 GLN A CA 1
ATOM 832 C C . GLN A 1 101 ? -2.839 6.361 -16.640 1.00 58.28 101 GLN A C 1
ATOM 834 O O . GLN A 1 101 ? -2.597 7.554 -16.453 1.00 58.28 101 GLN A O 1
ATOM 839 N N . GLY A 1 102 ? -2.327 5.390 -15.890 1.00 62.19 102 GLY A N 1
ATOM 840 C CA . GLY A 1 102 ? -1.243 5.609 -14.941 1.00 62.19 102 GLY A CA 1
ATOM 841 C C . GLY A 1 102 ? 0.121 5.638 -15.632 1.00 62.19 102 GLY A C 1
ATOM 842 O O . GLY A 1 102 ? 0.288 5.142 -16.742 1.00 62.19 102 GLY A O 1
ATOM 843 N N . TRP A 1 103 ? 1.127 6.146 -14.923 1.00 64.94 103 TRP A N 1
ATOM 844 C CA . TRP A 1 103 ? 2.548 6.118 -15.303 1.00 64.94 103 TRP A CA 1
ATOM 845 C C . TRP A 1 103 ? 3.122 4.704 -15.527 1.00 64.94 103 TRP A C 1
ATOM 847 O O . TRP A 1 103 ? 4.283 4.583 -15.886 1.00 64.94 103 TRP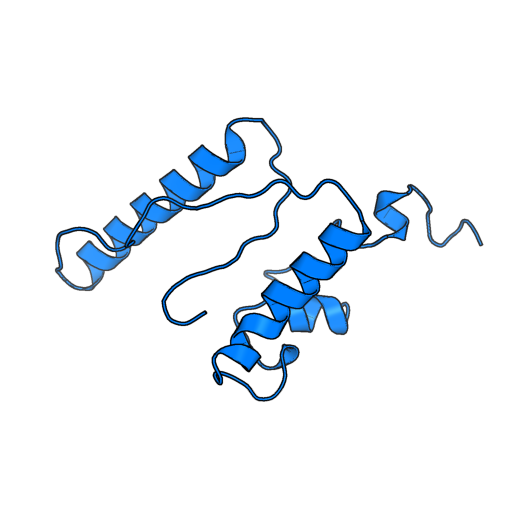 A O 1
ATOM 857 N N . LEU A 1 104 ? 2.343 3.642 -15.296 1.00 72.69 104 LEU A N 1
ATOM 858 C CA . LEU A 1 104 ? 2.701 2.252 -15.601 1.00 72.69 104 LEU A CA 1
ATOM 859 C C . LEU A 1 104 ? 2.654 1.933 -17.104 1.00 72.69 104 LEU A C 1
ATOM 861 O O . LEU A 1 104 ? 3.192 0.909 -17.516 1.00 72.69 104 LEU A O 1
ATOM 865 N N . ASP A 1 105 ? 2.028 2.792 -17.907 1.00 70.25 105 ASP A N 1
ATOM 866 C CA . ASP A 1 105 ? 2.013 2.673 -19.362 1.00 70.25 105 ASP A CA 1
ATOM 867 C C . ASP A 1 105 ? 3.433 2.833 -19.931 1.00 70.25 105 ASP A C 1
ATOM 869 O O . ASP A 1 105 ? 4.078 3.872 -19.762 1.00 70.25 105 ASP A O 1
ATOM 873 N N . LEU A 1 106 ? 3.927 1.778 -20.584 1.00 61.69 106 LEU A N 1
ATOM 874 C CA . LEU A 1 106 ? 5.278 1.723 -21.135 1.00 61.69 106 LEU A CA 1
ATOM 875 C C . LEU A 1 106 ? 5.508 2.819 -22.176 1.00 61.69 106 LEU A C 1
ATOM 877 O O . LEU A 1 106 ? 6.551 3.464 -22.133 1.00 61.69 106 LEU A O 1
ATOM 881 N N . MET A 1 107 ? 4.521 3.075 -23.042 1.00 53.91 107 MET A N 1
ATOM 882 C CA . MET A 1 107 ? 4.631 4.065 -24.120 1.00 53.91 107 MET A CA 1
ATOM 883 C C . MET A 1 107 ? 4.831 5.472 -23.547 1.00 53.91 107 MET A C 1
ATOM 885 O O . MET A 1 107 ? 5.742 6.199 -23.938 1.00 53.91 107 MET A O 1
ATOM 889 N N . LYS A 1 108 ? 4.092 5.798 -22.480 1.00 61.06 108 LYS A N 1
ATOM 890 C CA . LYS A 1 108 ? 4.265 7.062 -21.748 1.00 61.06 108 LYS A CA 1
ATOM 891 C C . LYS A 1 108 ? 5.591 7.158 -20.995 1.00 61.06 108 LYS A C 1
ATOM 893 O O . LYS A 1 108 ? 6.091 8.263 -20.808 1.00 61.06 108 LYS A O 1
ATOM 898 N N . ARG A 1 109 ? 6.166 6.036 -20.544 1.00 64.75 109 ARG A N 1
ATOM 899 C CA . ARG A 1 109 ? 7.454 6.014 -19.822 1.00 64.75 109 ARG A CA 1
ATOM 900 C C . ARG A 1 109 ? 8.656 6.235 -20.739 1.00 64.75 109 ARG A C 1
ATOM 902 O O . ARG A 1 109 ? 9.645 6.791 -20.273 1.00 64.75 109 ARG A O 1
ATOM 909 N N . ILE A 1 110 ? 8.571 5.814 -22.000 1.00 61.25 110 ILE A N 1
ATOM 910 C CA . ILE A 1 110 ? 9.636 5.991 -23.003 1.00 61.25 110 ILE A CA 1
ATOM 911 C C . ILE A 1 110 ? 9.455 7.251 -23.863 1.00 61.25 110 ILE A C 1
ATOM 913 O O . ILE A 1 110 ? 10.289 7.525 -24.718 1.00 61.25 110 ILE A O 1
ATOM 917 N N . GLY A 1 111 ? 8.397 8.033 -23.619 1.00 53.25 111 GLY A N 1
ATOM 918 C CA . GLY A 1 111 ? 8.117 9.266 -24.357 1.00 53.25 111 GLY A CA 1
ATOM 919 C C . GLY A 1 111 ? 7.615 9.042 -25.784 1.00 53.25 111 GLY A C 1
ATOM 920 O O . GLY A 1 111 ? 7.703 9.966 -26.583 1.00 53.25 111 GLY A O 1
ATOM 921 N N . MET A 1 112 ? 7.104 7.847 -26.096 1.00 49.16 112 MET A N 1
ATOM 922 C CA . MET A 1 112 ? 6.511 7.536 -27.397 1.00 49.16 112 MET A CA 1
ATOM 923 C C . MET A 1 112 ? 4.994 7.719 -27.329 1.00 49.16 112 MET A C 1
ATOM 925 O O . MET A 1 112 ? 4.322 7.191 -26.435 1.00 49.16 112 MET A O 1
ATOM 929 N N . HIS A 1 113 ? 4.454 8.492 -28.262 1.00 52.62 113 HIS A N 1
ATOM 930 C CA . HIS A 1 113 ? 3.023 8.658 -28.455 1.00 52.62 113 HIS A CA 1
ATOM 931 C C . HIS A 1 113 ? 2.497 7.581 -29.408 1.00 52.62 113 HIS A C 1
ATOM 933 O O . HIS A 1 113 ? 3.219 7.038 -30.236 1.00 52.62 113 HIS A O 1
ATOM 939 N N . THR A 1 114 ? 1.209 7.254 -29.300 1.00 53.66 114 THR A N 1
ATOM 940 C CA . THR A 1 114 ? 0.541 6.297 -30.203 1.00 53.66 114 THR A CA 1
ATOM 941 C C . THR A 1 114 ? 0.574 6.717 -31.672 1.00 53.66 114 THR A C 1
ATOM 943 O O . THR A 1 114 ? 0.317 5.882 -32.526 1.00 53.66 114 THR A O 1
ATOM 946 N N . ASP A 1 115 ? 0.902 7.981 -31.938 1.00 52.47 115 ASP A N 1
ATOM 947 C CA . ASP A 1 115 ? 1.010 8.577 -33.270 1.00 52.47 115 ASP A CA 1
ATOM 948 C C . ASP A 1 115 ? 2.421 8.412 -33.878 1.00 52.47 115 ASP A C 1
ATOM 950 O O . ASP A 1 115 ? 2.659 8.841 -35.004 1.00 52.47 115 ASP A O 1
ATOM 954 N N . ASP A 1 116 ? 3.358 7.787 -33.150 1.00 49.72 116 ASP A N 1
ATOM 955 C CA . ASP A 1 116 ? 4.714 7.468 -33.627 1.00 49.72 116 ASP A CA 1
ATOM 956 C C . ASP A 1 116 ? 4.764 6.176 -34.483 1.00 49.72 116 ASP A C 1
ATOM 958 O O . ASP A 1 116 ? 5.853 5.685 -34.797 1.00 49.72 116 ASP A O 1
ATOM 962 N N . PHE A 1 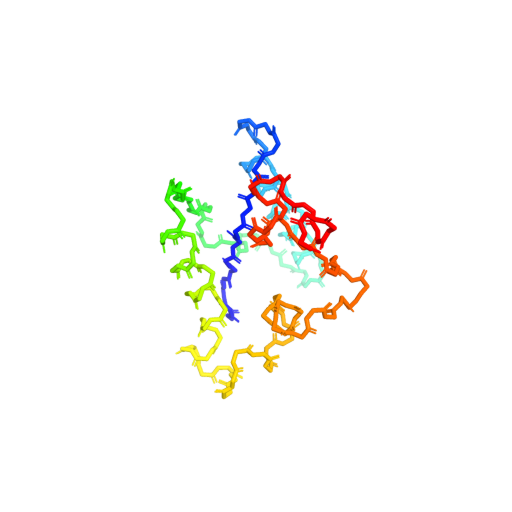117 ? 3.598 5.622 -34.858 1.00 50.91 117 PHE A N 1
ATOM 963 C CA . PHE A 1 117 ? 3.425 4.450 -35.729 1.00 50.91 117 PHE A CA 1
ATOM 964 C C . PHE A 1 117 ? 2.368 4.681 -36.813 1.00 50.91 117 PHE A C 1
ATOM 966 O O . PHE A 1 117 ? 1.255 5.140 -36.472 1.00 50.91 117 PHE A O 1
#

pLDDT: mean 86.51, std 14.1, range [49.16, 98.44]

Radius of gyration: 17.02 Å; chains: 1; bounding box: 31×31×58 Å

Secondary structure (DSSP, 8-state):
--S--------SSTTHHHHHHHHHHHHHHHHHHHHTT--S--SSS--------SHHHHHHHHHHHHHHHHHTTS-SSGGG-TTSSHHHHHH----SSS-SS-TT-HHHHHT--TT--

Sequence (117 aa):
MANHVHILAVPKYEESLSRSVGRTNLLYTQYINRKYKRSGRLWQNRFFSTIVETESYLWAVVRYIEKNPMKSKLVKKPEDYKWSSCKSNISGEGNGQLSKQGWLDLMKRIGMHTDDF